Protein AF-A0A8C4R938-F1 (afdb_monomer_lite)

Sequence (163 aa):
MLEKFHHFQCQAELYYAFHFIQRFTDDPFTSLLPESIFNIARFLLHSTTKVVPPGISKVKILSVLAKQSRALGAYKLARFCYDQLLTLQIPPALQDSVELGSLTILSKPFKDNDDLIPMCYRCSSNNPLFNSQGHVCVNCHQPFVYSFSSFARRLGVPASDRG

InterPro domains:
  IPR039857 Intraflagellar transport protein 122/121 homolog [PTHR12764] (1-152)
  IPR056838 IFT122, zinc ribbon domain [PF25144] (113-151)

Secondary structure (DSSP, 8-state):
-HHHHHHHHHHHHHHHHHHHHHHHHH-S--SS-HHHHHHHHHHHHHHTTT-PPTT--HHHHHHHHHHHHHHTT-HHHHHHHHHHHHTS---HHHHHHHHHHHHHGGGS-S---GGG--B-TTT--B--S--TT-SB-TTT-PBEEE-TTT--EEEPPPGGG--

pLDDT: mean 88.81, std 12.52, range [36.22, 97.5]

Structure (mmCIF, N/CA/C/O backbone):
data_AF-A0A8C4R938-F1
#
_entry.id   AF-A0A8C4R938-F1
#
loop_
_atom_site.group_PDB
_atom_site.id
_atom_site.type_symbol
_atom_site.label_atom_id
_atom_site.label_alt_id
_atom_site.label_comp_id
_atom_site.label_asym_id
_atom_site.label_entity_id
_atom_site.label_seq_id
_atom_site.pdbx_PDB_ins_code
_atom_site.Cartn_x
_atom_site.Cartn_y
_atom_site.Cartn_z
_atom_site.occupancy
_atom_site.B_iso_or_equiv
_atom_site.auth_seq_id
_atom_site.auth_comp_id
_atom_site.auth_asym_id
_atom_site.auth_atom_id
_atom_site.pdbx_PDB_model_num
ATOM 1 N N . MET A 1 1 ? -1.381 18.374 27.355 1.00 72.88 1 MET A N 1
ATOM 2 C CA . MET A 1 1 ? -2.22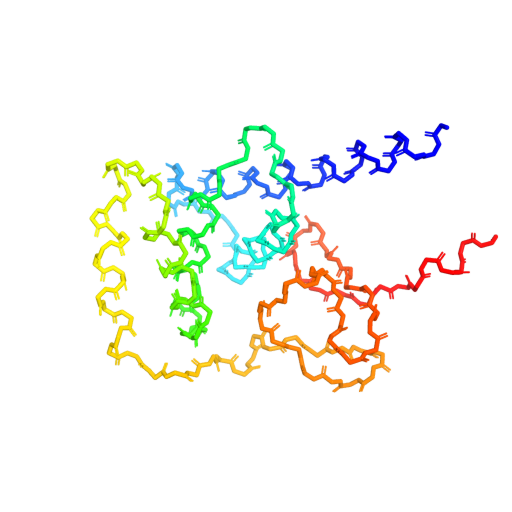5 18.986 26.296 1.00 72.88 1 MET A CA 1
ATOM 3 C C . MET A 1 1 ? -1.689 18.667 24.899 1.00 72.88 1 MET A C 1
ATOM 5 O O . MET A 1 1 ? -2.467 18.227 24.064 1.00 72.88 1 MET A O 1
ATOM 9 N N . LEU A 1 2 ? -0.373 18.784 24.678 1.00 88.94 2 LEU A N 1
ATOM 10 C CA . LEU A 1 2 ? 0.296 18.476 23.402 1.00 88.94 2 LEU A CA 1
ATOM 11 C C . LEU A 1 2 ? 0.124 17.021 22.923 1.00 88.94 2 LEU A C 1
ATOM 13 O O . LEU A 1 2 ? -0.138 16.791 21.751 1.00 88.94 2 LEU A O 1
ATOM 17 N N . GLU A 1 3 ? 0.180 16.034 23.819 1.00 89.50 3 GLU A N 1
ATOM 18 C CA . GLU A 1 3 ? 0.010 14.620 23.436 1.00 89.50 3 GLU A CA 1
ATOM 19 C C . GLU A 1 3 ? -1.374 14.322 22.848 1.00 89.50 3 GLU A C 1
ATOM 21 O O . GLU A 1 3 ? -1.491 13.649 21.827 1.00 89.50 3 GLU A O 1
ATOM 26 N N . LYS A 1 4 ? -2.431 14.881 23.456 1.00 91.62 4 LYS A N 1
ATOM 27 C CA . LYS A 1 4 ? -3.804 14.756 22.946 1.00 91.62 4 LYS A CA 1
ATOM 28 C C . LYS A 1 4 ? -3.937 15.408 21.572 1.00 91.62 4 LYS A C 1
ATOM 30 O O . LYS A 1 4 ? -4.577 14.842 20.694 1.00 91.62 4 LYS A O 1
ATOM 35 N N . PHE A 1 5 ? -3.305 16.565 21.382 1.00 93.44 5 PHE A N 1
ATOM 36 C CA . PHE A 1 5 ? -3.270 17.236 20.087 1.00 93.44 5 PHE A CA 1
ATOM 37 C C . PHE A 1 5 ? -2.611 16.354 19.018 1.00 93.44 5 PHE A C 1
ATOM 39 O O . PHE A 1 5 ? -3.232 16.094 17.992 1.00 93.44 5 PHE A O 1
ATOM 46 N N . HIS A 1 6 ? -1.415 15.814 19.276 1.00 89.56 6 HIS A N 1
ATOM 47 C CA . HIS A 1 6 ? -0.730 14.931 18.324 1.00 89.56 6 HIS A CA 1
ATOM 48 C C . HIS A 1 6 ? -1.513 13.650 18.029 1.00 89.56 6 HIS A C 1
ATOM 50 O O . HIS A 1 6 ? -1.536 13.194 16.886 1.00 89.56 6 HIS A O 1
ATOM 56 N N . HIS A 1 7 ? -2.184 13.089 19.036 1.00 90.12 7 HIS A N 1
ATOM 57 C CA . HIS A 1 7 ? -3.050 11.930 18.854 1.00 90.12 7 HIS A CA 1
ATOM 58 C C . HIS A 1 7 ? -4.195 12.226 17.876 1.00 90.12 7 HIS A C 1
ATOM 60 O O . HIS A 1 7 ? -4.355 11.511 16.886 1.00 90.12 7 HIS A O 1
ATOM 66 N N . PHE A 1 8 ? -4.955 13.300 18.113 1.00 92.69 8 PHE A N 1
ATOM 67 C CA . PHE A 1 8 ? -6.071 13.674 17.242 1.00 92.69 8 PHE A CA 1
ATOM 68 C C . PHE A 1 8 ? -5.613 14.146 15.864 1.00 92.69 8 PHE A C 1
ATOM 70 O O . PHE A 1 8 ? -6.271 13.839 14.873 1.00 92.69 8 PHE A O 1
ATOM 77 N N . GLN A 1 9 ? -4.469 14.826 15.779 1.00 92.12 9 GLN A N 1
ATOM 78 C CA . GLN A 1 9 ? -3.871 15.204 14.503 1.00 92.12 9 GLN A CA 1
ATOM 79 C C . GLN A 1 9 ? -3.542 13.960 13.666 1.00 92.12 9 GLN A C 1
ATOM 81 O O . GLN A 1 9 ? -3.963 13.871 12.517 1.00 92.12 9 GLN A O 1
ATOM 86 N N . CYS A 1 10 ? -2.862 12.970 14.252 1.00 89.62 10 CYS A N 1
ATOM 87 C CA . CYS A 1 10 ? -2.540 11.717 13.568 1.00 89.62 10 CYS A CA 1
ATOM 88 C C . CYS A 1 10 ? -3.814 10.994 13.100 1.00 89.62 10 CYS A C 1
ATOM 90 O O . CYS A 1 10 ? -3.901 10.559 11.955 1.00 89.62 10 CYS A O 1
ATOM 92 N N . GLN A 1 11 ? -4.848 10.925 13.944 1.00 92.19 11 GLN A N 1
ATOM 93 C CA . GLN A 1 11 ? -6.132 10.344 13.544 1.00 92.19 11 GLN A CA 1
ATOM 94 C C . GLN A 1 11 ? -6.778 11.100 12.375 1.00 92.19 11 GLN A C 1
ATOM 96 O O . GLN A 1 11 ? -7.233 10.465 11.425 1.00 92.19 11 GLN A O 1
ATOM 101 N N . ALA A 1 12 ? -6.790 12.434 12.411 1.00 93.75 12 ALA A N 1
ATOM 102 C CA . ALA A 1 12 ? -7.339 13.256 11.336 1.00 93.75 12 ALA A CA 1
ATOM 103 C C . ALA A 1 12 ? -6.605 13.019 10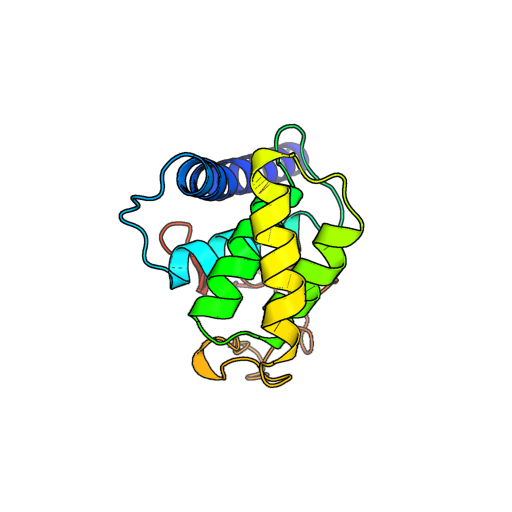.005 1.00 93.75 12 ALA A C 1
ATOM 105 O O . ALA A 1 12 ? -7.252 12.855 8.971 1.00 93.75 12 ALA A O 1
ATOM 106 N N . GLU A 1 13 ? -5.274 12.920 10.037 1.00 93.12 13 GLU A N 1
ATOM 107 C CA . GLU A 1 13 ? -4.448 12.610 8.864 1.00 93.12 13 GLU A CA 1
ATOM 108 C C . GLU A 1 13 ? -4.793 11.233 8.267 1.00 93.12 13 GLU A C 1
ATOM 110 O O . GLU A 1 13 ? -4.898 11.095 7.044 1.00 93.12 13 GLU A O 1
ATOM 115 N N . LEU A 1 14 ? -5.038 10.224 9.113 1.00 94.25 14 LEU A N 1
ATOM 116 C CA . LEU A 1 14 ? -5.441 8.885 8.671 1.00 94.25 14 LEU A CA 1
ATOM 117 C C . LEU A 1 14 ? -6.834 8.864 8.048 1.00 94.25 14 LEU A C 1
ATOM 119 O O . LEU A 1 14 ? -7.007 8.269 6.985 1.00 94.25 14 LEU A O 1
ATOM 123 N N . TYR A 1 15 ? -7.819 9.518 8.666 1.00 95.75 15 TYR A N 1
ATOM 124 C CA . TYR A 1 15 ? -9.170 9.586 8.102 1.00 95.75 15 TYR A CA 1
ATOM 125 C C . TYR A 1 15 ? -9.205 10.373 6.794 1.00 95.75 15 TYR A C 1
AT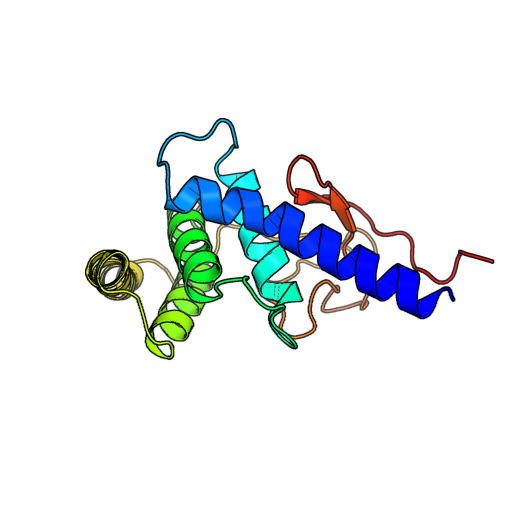OM 127 O O . TYR A 1 15 ? -9.868 9.953 5.846 1.00 95.75 15 TYR A O 1
ATOM 135 N N . TYR A 1 16 ? -8.444 11.464 6.710 1.00 95.19 16 TYR A N 1
ATOM 136 C CA . TYR A 1 16 ? -8.303 12.238 5.482 1.00 95.19 16 TYR A CA 1
ATOM 137 C C . TYR A 1 16 ? -7.695 11.399 4.349 1.00 95.19 16 TYR A C 1
ATOM 139 O O . TYR A 1 16 ? -8.239 11.355 3.248 1.00 95.19 16 TYR A O 1
ATOM 147 N N . ALA A 1 17 ? -6.609 10.669 4.618 1.00 94.88 17 ALA A N 1
ATOM 148 C CA . ALA A 1 17 ? -6.019 9.768 3.631 1.00 94.88 17 ALA A CA 1
ATOM 149 C C . ALA A 1 17 ? -6.989 8.633 3.243 1.00 94.88 17 ALA A C 1
ATOM 151 O O . ALA A 1 17 ? -7.140 8.308 2.063 1.00 94.88 17 ALA A O 1
ATOM 152 N N . PHE A 1 18 ? -7.685 8.045 4.221 1.00 95.75 18 PHE A N 1
ATOM 153 C CA . PHE A 1 18 ? -8.620 6.945 3.986 1.00 95.75 18 PHE A CA 1
ATOM 154 C C . PHE A 1 18 ? -9.849 7.369 3.175 1.00 95.75 18 PHE A C 1
ATOM 156 O O . PHE A 1 18 ? -10.331 6.573 2.372 1.00 95.75 18 PHE A O 1
ATOM 163 N N . HIS A 1 19 ? -10.311 8.616 3.299 1.00 94.69 19 HIS A N 1
ATOM 164 C CA . HIS A 1 19 ? -11.411 9.151 2.493 1.00 94.69 19 HIS A CA 1
ATOM 165 C C . HIS A 1 19 ? -11.178 8.960 0.983 1.00 94.69 19 HIS A C 1
ATOM 167 O O . HIS A 1 19 ? -12.091 8.554 0.264 1.00 94.69 19 HIS A O 1
ATOM 173 N N . PHE A 1 20 ? -9.947 9.154 0.496 1.00 93.75 20 PHE A N 1
ATOM 174 C CA . PHE A 1 20 ? -9.625 8.926 -0.917 1.00 93.75 20 PHE A CA 1
ATOM 175 C C . PHE A 1 20 ? -9.670 7.446 -1.314 1.00 93.75 20 PHE A C 1
ATOM 177 O O . PHE A 1 20 ? -10.138 7.123 -2.403 1.00 93.75 20 PHE A O 1
ATOM 184 N N . ILE A 1 21 ? -9.225 6.541 -0.436 1.00 94.50 21 ILE A N 1
ATOM 185 C CA . ILE A 1 21 ? -9.289 5.088 -0.670 1.00 94.50 21 ILE A CA 1
ATOM 186 C C . ILE A 1 21 ? -10.733 4.600 -0.683 1.00 94.50 21 ILE A C 1
ATOM 188 O O . ILE A 1 21 ? -11.108 3.801 -1.542 1.00 94.50 21 ILE A O 1
ATOM 192 N N . GLN A 1 22 ? -11.539 5.091 0.257 1.00 93.94 22 GLN A N 1
ATOM 193 C CA . GLN A 1 22 ? -12.958 4.784 0.332 1.00 93.94 22 GLN A CA 1
ATOM 194 C C . GLN A 1 22 ? -13.655 5.211 -0.960 1.00 93.94 22 GLN A C 1
ATOM 196 O O . GLN A 1 22 ? -14.269 4.377 -1.619 1.00 93.94 22 GLN A O 1
ATOM 201 N N . ARG A 1 23 ? -13.459 6.466 -1.378 1.00 92.62 23 ARG A N 1
ATOM 202 C CA . ARG A 1 23 ? -14.044 6.997 -2.611 1.00 92.62 23 ARG A CA 1
ATOM 203 C C . ARG A 1 23 ? -13.587 6.238 -3.857 1.00 92.62 23 ARG A C 1
ATOM 205 O O . ARG A 1 23 ? -14.422 5.931 -4.687 1.00 92.62 23 ARG A O 1
ATOM 212 N N . PHE A 1 24 ? -12.306 5.878 -3.957 1.00 91.56 24 PHE A N 1
ATOM 213 C CA . PHE A 1 24 ? -11.790 5.070 -5.072 1.00 91.56 24 PHE A CA 1
ATOM 214 C C . PHE A 1 24 ? -12.353 3.639 -5.104 1.00 91.56 24 PHE A C 1
ATOM 216 O O . PHE A 1 24 ? -12.398 3.005 -6.154 1.00 91.56 24 PHE A O 1
ATOM 223 N N . THR A 1 25 ? -12.743 3.095 -3.949 1.00 90.50 25 THR A N 1
ATOM 224 C CA . THR A 1 25 ? -13.372 1.767 -3.880 1.00 90.50 25 THR A CA 1
ATOM 225 C C . THR A 1 25 ? -14.839 1.827 -4.299 1.00 90.50 25 THR A C 1
ATOM 227 O O . THR A 1 25 ? -15.332 0.874 -4.896 1.00 90.50 25 THR A O 1
ATOM 230 N N . ASP A 1 26 ? -15.523 2.923 -3.970 1.00 88.31 26 ASP A N 1
ATOM 231 C CA . ASP A 1 26 ? -16.951 3.096 -4.232 1.00 88.31 26 ASP A CA 1
ATOM 232 C C . ASP A 1 26 ? -17.220 3.638 -5.657 1.00 88.31 26 ASP A C 1
ATOM 234 O O . ASP A 1 26 ? -18.227 3.278 -6.263 1.00 88.31 26 ASP A O 1
ATOM 238 N N . ASP A 1 27 ? -16.317 4.460 -6.208 1.00 83.56 27 ASP A N 1
ATOM 239 C CA . ASP A 1 27 ? -16.409 5.071 -7.541 1.00 83.56 27 ASP A CA 1
ATOM 240 C C . ASP A 1 27 ? -15.104 4.843 -8.340 1.00 83.56 27 ASP A C 1
ATOM 242 O O . ASP A 1 27 ? -14.027 5.261 -7.895 1.00 83.56 27 ASP A O 1
ATOM 246 N N . PRO A 1 28 ? -15.158 4.195 -9.524 1.00 69.38 28 PRO A N 1
ATOM 247 C CA . PRO A 1 28 ? -13.980 3.971 -10.360 1.00 69.38 28 PRO A CA 1
ATOM 248 C C . PRO A 1 28 ? -13.415 5.258 -10.985 1.00 69.38 28 PRO A C 1
ATOM 250 O O . PRO A 1 28 ? -12.288 5.237 -11.489 1.00 69.38 28 PRO A O 1
ATOM 253 N N . PHE A 1 29 ? -14.155 6.370 -10.969 1.00 76.50 29 PHE A N 1
ATOM 254 C CA . PHE A 1 29 ? -13.708 7.645 -11.514 1.00 76.50 29 PHE A CA 1
ATOM 255 C C . PHE A 1 29 ? -13.065 8.510 -10.431 1.00 76.50 29 PHE A C 1
ATOM 257 O O . PHE A 1 29 ? -13.654 8.875 -9.414 1.00 76.50 29 PHE A O 1
ATOM 264 N N . THR A 1 30 ? -11.816 8.888 -10.674 1.00 79.25 30 THR A N 1
ATOM 265 C CA . THR A 1 30 ? -11.050 9.745 -9.775 1.00 79.25 30 THR A CA 1
ATOM 266 C C . THR A 1 30 ? -10.209 10.717 -10.580 1.00 79.25 30 THR A C 1
ATOM 268 O O . THR A 1 30 ? -9.650 10.369 -11.617 1.00 79.25 30 THR A O 1
ATOM 271 N N . SER A 1 31 ? -10.113 11.950 -10.091 1.00 80.88 31 SER A N 1
ATOM 272 C CA . SER A 1 31 ? -9.194 12.954 -10.628 1.00 80.88 31 SER A CA 1
ATOM 273 C C . SER A 1 31 ? -7.756 12.749 -10.140 1.00 80.88 31 SER A C 1
ATOM 275 O O . SER A 1 31 ? -6.862 13.489 -10.543 1.00 80.88 31 SER A O 1
ATOM 277 N N . LEU A 1 32 ? -7.527 11.799 -9.225 1.00 85.44 32 LEU A N 1
ATOM 278 C CA . LEU A 1 32 ? -6.202 11.505 -8.693 1.00 85.44 32 LEU A CA 1
ATOM 279 C C . LEU A 1 32 ? -5.392 10.664 -9.677 1.00 85.44 32 LEU A C 1
ATOM 281 O O . LEU A 1 32 ? -5.886 9.689 -10.241 1.00 85.44 32 LEU A O 1
ATOM 285 N N . LEU A 1 33 ? -4.110 10.999 -9.796 1.00 89.19 33 LEU A N 1
ATOM 286 C CA . LEU A 1 33 ? -3.153 10.179 -10.525 1.00 89.19 33 LEU A CA 1
ATOM 287 C C . LEU A 1 33 ? -2.982 8.807 -9.837 1.00 89.19 33 LEU A C 1
ATOM 289 O O . LEU A 1 33 ? -3.032 8.737 -8.599 1.00 89.19 33 LEU A O 1
ATOM 293 N N . PRO A 1 34 ? -2.738 7.722 -10.596 1.00 90.00 34 PRO A N 1
ATOM 294 C CA . PRO A 1 34 ? -2.498 6.388 -10.036 1.00 90.00 34 PRO A CA 1
ATOM 295 C C . PRO A 1 34 ? -1.406 6.368 -8.956 1.00 90.00 34 PRO A C 1
ATOM 297 O O . PRO A 1 34 ? -1.553 5.711 -7.921 1.00 90.00 34 PRO A O 1
ATOM 300 N N . GLU A 1 35 ? -0.345 7.154 -9.138 1.00 91.44 35 GLU A N 1
ATOM 301 C CA . GLU A 1 35 ? 0.768 7.305 -8.198 1.00 91.44 35 GLU A CA 1
ATOM 302 C C . GLU A 1 35 ? 0.324 7.953 -6.884 1.00 91.44 35 GLU A C 1
ATOM 304 O O . GLU A 1 35 ? 0.821 7.595 -5.814 1.00 91.44 35 GLU A O 1
ATOM 309 N N . SER A 1 36 ? -0.621 8.894 -6.931 1.00 92.50 36 SER A N 1
ATOM 310 C CA . SER A 1 36 ? -1.169 9.512 -5.722 1.00 92.50 36 SER A CA 1
ATOM 311 C C . SER A 1 36 ? -1.966 8.497 -4.912 1.00 92.50 36 SER A C 1
ATOM 313 O O . SER A 1 36 ? -1.750 8.377 -3.709 1.00 92.50 36 SER A O 1
ATOM 315 N N . ILE A 1 37 ? -2.815 7.698 -5.562 1.00 93.75 37 ILE A N 1
ATOM 316 C CA . ILE A 1 37 ? -3.599 6.649 -4.888 1.00 93.75 37 ILE A CA 1
ATOM 317 C C . ILE A 1 37 ? -2.672 5.578 -4.310 1.00 93.75 37 ILE A C 1
ATOM 319 O O . ILE A 1 37 ? -2.840 5.167 -3.160 1.00 93.75 37 ILE A O 1
ATOM 323 N N . PHE A 1 38 ? -1.655 5.173 -5.072 1.00 94.81 38 PHE A N 1
ATOM 324 C CA . PHE A 1 38 ? -0.604 4.277 -4.600 1.00 94.81 38 PHE A CA 1
ATOM 325 C C . PHE A 1 38 ? 0.084 4.823 -3.343 1.00 94.81 38 PHE A C 1
ATOM 327 O O . PHE A 1 38 ? 0.209 4.115 -2.340 1.00 94.81 38 PHE A O 1
ATOM 334 N N . ASN A 1 39 ? 0.493 6.092 -3.359 1.00 94.19 39 ASN A N 1
ATOM 335 C CA . ASN A 1 39 ? 1.172 6.716 -2.229 1.00 94.19 39 ASN A CA 1
ATOM 336 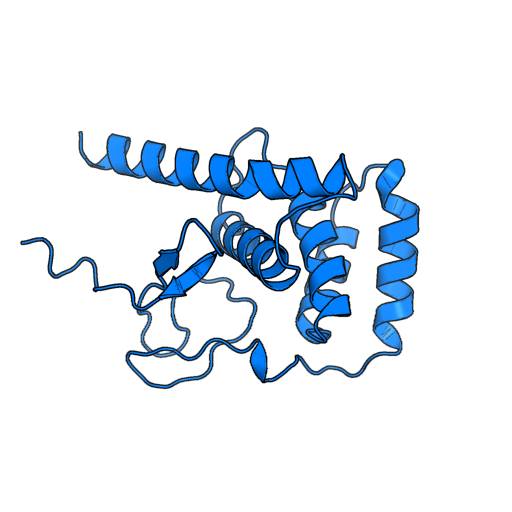C C . ASN A 1 39 ? 0.262 6.882 -1.004 1.00 94.19 39 ASN A C 1
ATOM 338 O O . ASN A 1 39 ? 0.724 6.624 0.109 1.00 94.19 39 ASN A O 1
ATOM 342 N N . ILE A 1 40 ? -1.014 7.233 -1.195 1.00 94.88 40 ILE A N 1
ATOM 343 C CA . ILE A 1 40 ? -2.027 7.293 -0.128 1.00 94.88 40 ILE A CA 1
ATOM 344 C C . ILE A 1 40 ? -2.199 5.915 0.514 1.00 94.88 40 ILE A C 1
ATOM 346 O O . ILE A 1 40 ? -2.083 5.773 1.733 1.00 94.88 40 ILE A O 1
ATOM 350 N N . ALA A 1 41 ? -2.437 4.881 -0.296 1.00 95.75 41 ALA A N 1
ATOM 351 C CA . ALA A 1 41 ? -2.662 3.528 0.204 1.00 95.75 41 ALA A CA 1
ATOM 352 C C . ALA A 1 41 ? -1.425 2.995 0.945 1.00 95.75 41 ALA A C 1
ATOM 354 O O . ALA A 1 41 ? -1.534 2.374 2.003 1.00 95.75 41 ALA A O 1
ATOM 355 N N . ARG A 1 42 ? -0.228 3.306 0.438 1.00 94.62 42 ARG A N 1
ATOM 356 C CA . ARG A 1 42 ? 1.043 2.941 1.068 1.00 94.62 42 ARG A CA 1
ATOM 357 C C . ARG A 1 42 ? 1.321 3.719 2.352 1.00 94.62 42 ARG A C 1
ATOM 359 O O . ARG A 1 42 ? 1.915 3.166 3.277 1.00 94.62 42 ARG A O 1
ATOM 366 N N . PHE A 1 43 ? 0.924 4.989 2.418 1.00 94.44 43 PHE A N 1
ATOM 367 C CA . PHE A 1 43 ? 0.966 5.763 3.653 1.00 94.44 43 PHE A CA 1
ATOM 368 C C . PHE A 1 43 ? 0.100 5.072 4.714 1.00 94.44 43 PHE A C 1
ATOM 370 O O . PHE A 1 43 ? 0.618 4.650 5.746 1.00 94.44 43 PHE A O 1
ATOM 377 N N . LEU A 1 44 ? -1.168 4.812 4.395 1.00 95.31 44 LEU A N 1
ATOM 378 C CA . LEU A 1 44 ? -2.095 4.140 5.303 1.00 95.31 44 LEU A CA 1
ATOM 379 C C . LEU A 1 44 ? -1.605 2.757 5.741 1.00 95.31 44 LEU A C 1
ATOM 381 O O . LEU A 1 44 ? -1.720 2.427 6.919 1.00 95.31 44 LEU A O 1
ATOM 385 N N . LEU A 1 45 ? -1.025 1.956 4.842 1.00 94.88 45 LEU A N 1
ATOM 386 C CA . LEU A 1 45 ? -0.472 0.643 5.191 1.00 94.88 45 LEU A CA 1
ATOM 387 C C . LEU A 1 45 ? 0.593 0.746 6.297 1.00 94.88 45 LEU A C 1
ATOM 389 O O . LEU A 1 45 ? 0.546 0.003 7.279 1.00 94.88 45 LEU A O 1
ATOM 393 N N . HIS A 1 46 ? 1.533 1.684 6.169 1.00 92.81 46 HIS A N 1
ATOM 394 C CA . HIS A 1 46 ? 2.570 1.895 7.181 1.00 92.81 46 HIS A CA 1
ATOM 395 C C . HIS A 1 46 ? 1.995 2.410 8.502 1.00 92.81 46 HIS A C 1
ATOM 397 O O . HIS A 1 46 ? 2.417 1.956 9.566 1.00 92.81 46 HIS A O 1
ATOM 403 N N . SER A 1 47 ? 1.016 3.315 8.456 1.00 90.88 47 SER A N 1
ATOM 404 C CA . SER A 1 47 ? 0.424 3.868 9.677 1.00 90.88 47 SER A CA 1
ATOM 405 C C . SER A 1 47 ? -0.458 2.858 10.419 1.00 90.88 47 SER A C 1
ATOM 407 O O . SER A 1 47 ? -0.487 2.839 11.646 1.00 90.88 47 SER A O 1
ATOM 409 N N . THR A 1 48 ? -1.144 1.980 9.684 1.00 91.38 48 THR A N 1
ATOM 410 C CA . THR A 1 48 ? -2.102 0.995 10.225 1.00 91.38 48 THR A CA 1
ATOM 411 C C . THR A 1 48 ? -1.465 -0.356 10.567 1.00 91.38 48 THR A C 1
ATOM 413 O O . THR A 1 48 ? -2.164 -1.319 10.879 1.00 91.38 48 THR A O 1
ATOM 416 N N . THR A 1 49 ? -0.130 -0.451 10.533 1.00 86.00 49 THR A N 1
ATOM 417 C CA . THR A 1 49 ? 0.586 -1.687 10.892 1.00 86.00 49 THR A CA 1
ATOM 418 C C . THR A 1 49 ? 0.453 -2.010 12.386 1.00 86.00 49 THR A C 1
ATOM 420 O O . THR A 1 49 ? 0.312 -3.178 12.735 1.00 86.00 49 THR A O 1
ATOM 423 N N . LYS A 1 50 ? 0.469 -0.994 13.266 1.00 82.56 50 LYS A N 1
ATOM 424 C CA . LYS A 1 50 ? 0.405 -1.175 14.731 1.00 82.56 50 LYS A CA 1
ATOM 425 C C . LYS A 1 50 ? -1.019 -1.110 15.278 1.00 82.56 50 LYS A C 1
ATOM 427 O O . LYS A 1 50 ? -1.440 -2.001 16.003 1.00 82.56 50 LYS A O 1
ATOM 432 N N . VAL A 1 51 ? -1.744 -0.042 14.949 1.00 84.44 51 VAL A N 1
ATOM 433 C CA . VAL A 1 51 ? -3.106 0.204 15.434 1.00 84.44 51 VAL A CA 1
ATOM 434 C C . VAL A 1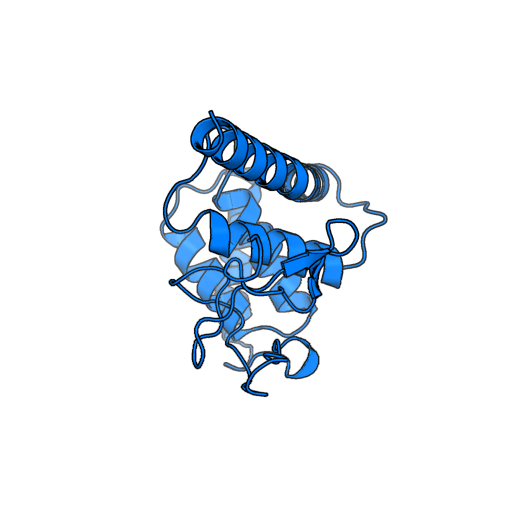 51 ? -3.947 0.684 14.265 1.00 84.44 51 VAL A C 1
ATOM 436 O O . VAL A 1 51 ? -3.530 1.569 13.520 1.00 84.44 51 VAL A O 1
ATOM 439 N N . VAL A 1 52 ? -5.131 0.097 14.108 1.00 88.12 52 VAL A N 1
ATOM 440 C CA . VAL A 1 52 ? -6.112 0.520 13.108 1.00 88.12 52 VAL A CA 1
ATOM 441 C C . VAL A 1 52 ? -7.192 1.334 13.825 1.00 88.12 52 VAL A C 1
ATOM 443 O O . VAL A 1 52 ? -7.872 0.780 14.691 1.00 88.12 52 VAL A O 1
ATOM 446 N N . PRO A 1 53 ? -7.350 2.634 13.515 1.00 90.81 53 PRO A N 1
ATOM 447 C CA . PRO A 1 53 ? -8.466 3.426 14.021 1.00 90.81 53 PRO A CA 1
ATOM 448 C C . PRO A 1 53 ? -9.825 2.847 13.590 1.00 90.81 53 PRO A C 1
ATOM 450 O O . PRO A 1 53 ? -9.919 2.234 12.521 1.00 90.81 53 PRO A O 1
ATOM 453 N N . PRO A 1 54 ? -10.892 3.049 14.382 1.00 91.19 54 PRO A N 1
ATOM 454 C CA . PRO A 1 54 ? -12.228 2.582 14.020 1.00 91.19 54 PRO A CA 1
ATOM 455 C C . PRO A 1 54 ? -12.688 3.197 12.690 1.00 91.19 54 PRO A C 1
ATOM 457 O O . PRO A 1 54 ? -12.380 4.339 12.382 1.00 91.19 54 PRO A O 1
ATOM 460 N N . GLY A 1 55 ? -13.421 2.440 11.873 1.00 92.38 55 GLY A N 1
ATOM 461 C CA . GLY A 1 55 ? -13.919 2.914 10.573 1.00 92.38 55 GLY A CA 1
ATOM 462 C C . GLY A 1 55 ? -12.911 2.854 9.417 1.00 92.38 55 GLY A C 1
ATOM 463 O O . GLY A 1 55 ? -13.312 3.011 8.265 1.00 92.38 55 GLY A O 1
ATOM 464 N N . ILE A 1 56 ? -11.633 2.557 9.676 1.00 94.94 56 ILE A N 1
ATOM 465 C CA . ILE A 1 56 ? -10.636 2.330 8.621 1.00 94.94 56 ILE A CA 1
ATOM 466 C C . ILE A 1 56 ? -10.598 0.843 8.253 1.00 94.94 56 ILE A C 1
ATOM 468 O O . ILE A 1 56 ? -10.227 -0.014 9.055 1.00 94.94 56 ILE A O 1
ATOM 472 N N . SER A 1 57 ? -10.948 0.522 7.005 1.00 94.88 57 SER A N 1
ATOM 473 C CA . SER A 1 57 ? -10.909 -0.857 6.504 1.00 94.88 57 SER A CA 1
ATOM 474 C C . SER A 1 57 ? -9.533 -1.213 5.940 1.00 94.88 57 SER A C 1
ATOM 476 O O . SER A 1 57 ? -9.139 -0.747 4.867 1.00 94.88 57 SER A O 1
ATOM 478 N N . LYS A 1 58 ? -8.824 -2.115 6.630 1.00 94.31 58 LYS A N 1
ATOM 479 C CA . LYS A 1 58 ? -7.532 -2.653 6.172 1.00 94.31 58 LYS A CA 1
ATOM 480 C C . LYS A 1 58 ? -7.651 -3.412 4.846 1.00 94.31 58 LYS A C 1
ATOM 482 O O . LYS A 1 58 ? -6.756 -3.314 4.012 1.00 94.31 58 LYS A O 1
ATOM 487 N N . VAL A 1 59 ? -8.771 -4.105 4.624 1.00 95.56 59 VAL A N 1
ATOM 488 C CA . VAL A 1 59 ? -9.051 -4.820 3.367 1.00 95.56 59 VAL A CA 1
ATOM 489 C C . VAL A 1 59 ? -9.127 -3.841 2.196 1.00 95.56 59 VAL A C 1
ATOM 491 O O . VAL A 1 59 ? -8.478 -4.066 1.176 1.00 95.56 59 VAL A O 1
ATOM 494 N N . LYS A 1 60 ? -9.836 -2.711 2.348 1.00 95.50 60 LYS A N 1
ATOM 495 C CA . LYS A 1 60 ? -9.898 -1.683 1.295 1.00 95.50 60 LYS A CA 1
ATOM 496 C C . LYS A 1 60 ? -8.511 -1.117 0.989 1.00 95.50 60 LYS A C 1
ATOM 498 O O . LYS A 1 60 ? -8.112 -1.123 -0.172 1.00 95.50 60 LYS A O 1
ATOM 503 N N . ILE A 1 61 ? -7.738 -0.747 2.017 1.00 96.56 61 ILE A N 1
ATOM 504 C CA . ILE A 1 61 ? -6.363 -0.237 1.852 1.00 96.56 61 ILE A CA 1
ATOM 505 C C . ILE A 1 61 ? -5.494 -1.225 1.067 1.00 96.56 61 ILE A C 1
ATOM 507 O O . ILE A 1 61 ? -4.889 -0.848 0.064 1.00 96.56 61 ILE A O 1
ATOM 511 N N . LEU A 1 62 ? -5.450 -2.489 1.497 1.00 96.75 62 LEU A N 1
ATOM 512 C CA . LEU A 1 62 ? -4.628 -3.516 0.858 1.00 96.75 62 LEU A CA 1
ATOM 513 C C . LEU A 1 62 ? -5.101 -3.835 -0.563 1.00 96.75 62 LEU A C 1
ATOM 515 O O . LEU A 1 62 ? -4.268 -3.993 -1.450 1.00 96.75 62 LEU A O 1
ATOM 519 N N . SER A 1 63 ? -6.413 -3.896 -0.805 1.00 96.00 63 SER A N 1
ATOM 520 C CA . SER A 1 63 ? -6.963 -4.190 -2.135 1.00 96.00 63 SER A CA 1
ATOM 521 C C . SER A 1 63 ? -6.636 -3.093 -3.150 1.00 96.00 63 SER A C 1
ATOM 523 O O . SER A 1 63 ? -6.214 -3.391 -4.270 1.00 96.00 63 SER A O 1
ATOM 525 N N . VAL A 1 64 ? -6.752 -1.822 -2.750 1.00 95.88 64 VAL A N 1
ATOM 526 C CA . VAL A 1 64 ? -6.387 -0.678 -3.589 1.00 95.88 64 VAL A CA 1
ATOM 527 C C . VAL A 1 64 ? -4.881 -0.650 -3.809 1.00 95.88 64 VAL A C 1
ATOM 529 O O . VAL A 1 64 ? -4.438 -0.523 -4.951 1.00 95.88 64 VAL A O 1
ATOM 532 N N . LEU A 1 65 ? -4.084 -0.848 -2.754 1.00 97.06 65 LEU A N 1
ATOM 533 C CA . LEU A 1 65 ? -2.632 -0.893 -2.884 1.00 97.06 65 LEU A CA 1
ATOM 534 C C . LEU A 1 65 ? -2.181 -2.032 -3.802 1.00 97.06 65 LEU A C 1
ATOM 536 O O . LEU A 1 65 ? -1.325 -1.797 -4.647 1.00 97.06 65 LEU A O 1
ATOM 540 N N . ALA A 1 66 ? -2.761 -3.229 -3.701 1.00 97.06 66 ALA A N 1
ATOM 541 C CA . ALA A 1 66 ? -2.430 -4.362 -4.564 1.00 97.06 66 ALA A CA 1
ATOM 542 C C . ALA A 1 66 ? -2.719 -4.055 -6.043 1.00 97.06 66 ALA A C 1
ATOM 544 O O . ALA A 1 66 ? -1.851 -4.256 -6.898 1.00 97.06 66 ALA A O 1
ATOM 545 N N . LYS A 1 67 ? -3.905 -3.497 -6.333 1.00 95.38 67 LYS A N 1
ATOM 546 C CA . LYS A 1 67 ? -4.311 -3.086 -7.688 1.00 95.38 67 LYS A CA 1
ATOM 547 C C . LYS A 1 67 ? -3.356 -2.039 -8.268 1.00 95.38 67 LYS A C 1
ATOM 549 O O . LYS A 1 67 ? -2.838 -2.237 -9.367 1.00 95.38 67 LYS A O 1
ATOM 554 N N . GLN A 1 68 ? -3.063 -0.976 -7.516 1.00 95.62 68 GLN A N 1
ATOM 555 C CA . GLN A 1 68 ? -2.176 0.095 -7.983 1.00 95.62 68 GLN A CA 1
ATOM 556 C C . GLN A 1 68 ? -0.713 -0.347 -8.082 1.00 95.62 68 GLN A C 1
ATOM 558 O O . GLN A 1 68 ? -0.029 -0.016 -9.045 1.00 95.62 68 GLN A O 1
ATOM 563 N N . SER A 1 69 ? -0.237 -1.162 -7.138 1.00 96.69 69 SER A N 1
ATOM 564 C CA . SER A 1 69 ? 1.125 -1.711 -7.174 1.00 96.69 69 SER A CA 1
ATOM 565 C C . SER A 1 69 ? 1.338 -2.556 -8.423 1.00 96.69 69 SER A C 1
ATOM 567 O O . SER A 1 69 ? 2.360 -2.436 -9.090 1.00 96.69 69 SER A O 1
ATOM 569 N N . ARG A 1 70 ? 0.348 -3.373 -8.793 1.00 96.00 70 ARG A N 1
ATOM 570 C CA . ARG A 1 70 ? 0.395 -4.150 -10.031 1.00 96.00 70 ARG A CA 1
ATOM 571 C C . ARG A 1 70 ? 0.398 -3.257 -11.273 1.00 96.00 70 ARG A C 1
ATOM 573 O O . ARG A 1 70 ? 1.161 -3.545 -12.191 1.00 96.00 70 ARG A O 1
ATOM 580 N N . ALA A 1 71 ? -0.434 -2.214 -11.306 1.00 94.88 71 ALA A N 1
ATOM 581 C CA . ALA A 1 71 ? -0.518 -1.288 -12.437 1.00 94.88 71 ALA A CA 1
ATOM 582 C C . ALA A 1 71 ? 0.797 -0.518 -12.660 1.00 94.88 71 ALA A C 1
ATOM 584 O O . ALA A 1 71 ? 1.232 -0.373 -13.797 1.00 94.88 71 ALA A O 1
ATOM 585 N N . LEU A 1 72 ? 1.462 -0.101 -11.578 1.00 95.62 72 LEU A N 1
ATOM 586 C CA . LEU A 1 72 ? 2.716 0.662 -11.620 1.00 95.62 72 LEU A CA 1
ATOM 587 C C . LEU A 1 72 ? 3.986 -0.216 -11.692 1.00 95.62 72 LEU A C 1
ATOM 589 O O . LEU A 1 72 ? 5.102 0.302 -11.723 1.00 95.62 72 LEU A O 1
ATOM 593 N N . GLY A 1 73 ? 3.845 -1.547 -11.694 1.00 95.88 73 GLY A N 1
ATOM 594 C CA . GLY A 1 73 ? 4.971 -2.487 -11.772 1.00 95.88 73 GLY A CA 1
ATOM 595 C C . GLY A 1 73 ? 5.684 -2.787 -10.443 1.00 95.88 73 GLY A C 1
ATOM 596 O O . GLY A 1 73 ? 6.742 -3.411 -10.446 1.00 95.88 73 GLY A O 1
ATOM 597 N N . ALA A 1 74 ? 5.119 -2.398 -9.297 1.00 96.81 74 ALA A N 1
ATOM 598 C CA . ALA A 1 74 ? 5.553 -2.815 -7.958 1.00 96.81 74 ALA A CA 1
ATOM 599 C C . ALA A 1 74 ? 5.046 -4.230 -7.606 1.00 96.81 74 ALA A C 1
ATOM 601 O O . ALA A 1 74 ? 4.187 -4.419 -6.738 1.00 96.81 74 ALA A O 1
ATOM 602 N N . TYR A 1 75 ? 5.531 -5.253 -8.313 1.00 97.31 75 TYR A N 1
ATOM 603 C CA . TYR A 1 75 ? 4.982 -6.605 -8.186 1.00 97.31 75 TYR A CA 1
ATOM 604 C C . TYR A 1 75 ? 5.335 -7.306 -6.869 1.00 97.31 75 TYR A C 1
ATOM 606 O O . TYR A 1 75 ? 4.573 -8.166 -6.420 1.00 97.31 75 TYR A O 1
ATOM 614 N N . LYS A 1 76 ? 6.469 -6.995 -6.235 1.00 96.56 76 LYS A N 1
ATOM 615 C CA . LYS A 1 76 ? 6.820 -7.574 -4.928 1.00 96.56 76 LYS A CA 1
ATOM 616 C C . LYS A 1 76 ? 5.919 -6.992 -3.838 1.00 96.56 76 LYS A C 1
ATOM 618 O O . LYS A 1 76 ? 5.404 -7.760 -3.025 1.00 96.56 76 LYS A O 1
ATOM 623 N N . LEU A 1 77 ? 5.640 -5.686 -3.874 1.00 96.75 77 LEU A N 1
ATOM 624 C CA . LEU A 1 77 ? 4.651 -5.085 -2.972 1.00 96.75 77 LEU A CA 1
ATOM 625 C C . LEU A 1 77 ? 3.238 -5.630 -3.221 1.00 96.75 77 LEU A C 1
ATOM 627 O O . LEU A 1 77 ? 2.515 -5.909 -2.265 1.00 96.75 77 LEU A O 1
ATOM 631 N N . ALA A 1 78 ? 2.849 -5.815 -4.486 1.00 97.50 78 ALA A N 1
ATOM 632 C CA . ALA A 1 78 ? 1.543 -6.376 -4.825 1.00 97.50 78 ALA A CA 1
ATOM 633 C C . ALA A 1 78 ? 1.349 -7.780 -4.225 1.00 97.50 78 ALA A C 1
ATOM 635 O O . ALA A 1 78 ? 0.312 -8.028 -3.617 1.00 97.50 78 ALA A O 1
ATOM 636 N N . ARG A 1 79 ? 2.354 -8.667 -4.327 1.00 97.38 79 ARG A N 1
ATOM 637 C CA . ARG A 1 79 ? 2.318 -10.004 -3.696 1.00 97.38 79 ARG A CA 1
ATOM 638 C C . ARG A 1 79 ? 2.132 -9.920 -2.195 1.00 97.38 79 ARG A C 1
ATOM 640 O O . ARG A 1 79 ? 1.190 -10.504 -1.683 1.00 97.38 79 ARG A O 1
ATOM 647 N N . PHE A 1 80 ? 2.951 -9.104 -1.532 1.00 96.44 80 PHE A N 1
ATOM 648 C CA . PHE A 1 80 ? 2.818 -8.874 -0.097 1.00 96.44 80 PHE A CA 1
ATOM 649 C C . PHE A 1 80 ? 1.390 -8.448 0.281 1.00 96.44 80 PHE A C 1
ATOM 651 O O . PHE A 1 80 ? 0.837 -8.929 1.264 1.00 96.44 80 PHE A O 1
ATOM 658 N N . CYS A 1 81 ? 0.762 -7.571 -0.509 1.00 97.25 81 CYS A N 1
ATOM 659 C CA . CYS A 1 81 ? -0.610 -7.147 -0.243 1.00 97.25 81 CYS A CA 1
ATOM 660 C C . CYS A 1 81 ? -1.625 -8.283 -0.430 1.00 97.25 81 CYS A C 1
ATOM 662 O O . CYS A 1 81 ? -2.532 -8.404 0.391 1.00 97.25 81 CYS A O 1
ATOM 664 N N . TYR A 1 82 ? -1.485 -9.107 -1.475 1.00 97.38 82 TYR A N 1
ATOM 665 C CA . TYR A 1 82 ? -2.357 -10.264 -1.698 1.00 97.38 82 TYR A CA 1
ATOM 666 C C . TYR A 1 82 ? -2.206 -11.319 -0.601 1.00 97.38 82 TYR A C 1
ATOM 668 O O . TYR A 1 82 ? -3.219 -11.766 -0.070 1.00 97.38 82 TYR A O 1
ATOM 676 N N . ASP A 1 83 ? -0.978 -11.637 -0.192 1.00 96.06 83 ASP A N 1
ATOM 677 C CA . ASP A 1 83 ? -0.715 -12.580 0.900 1.00 96.06 83 ASP A CA 1
ATOM 678 C C . ASP A 1 83 ? -1.398 -12.109 2.194 1.00 96.06 83 ASP A C 1
ATOM 680 O O . ASP A 1 83 ? -2.096 -12.873 2.856 1.00 96.06 83 ASP A O 1
ATOM 684 N N . GLN A 1 84 ? -1.293 -10.812 2.508 1.00 95.38 84 GLN A N 1
ATOM 685 C CA . GLN A 1 84 ? -1.962 -10.225 3.670 1.00 95.38 84 GLN A CA 1
ATOM 686 C C . GLN A 1 84 ? -3.491 -10.222 3.536 1.00 95.38 84 GLN A C 1
ATOM 688 O O . GLN A 1 84 ? -4.180 -10.439 4.531 1.00 95.38 84 GLN A O 1
ATOM 693 N N . LEU A 1 85 ? -4.040 -9.983 2.341 1.00 96.19 85 LEU A N 1
ATOM 694 C CA . LEU A 1 85 ? -5.488 -10.017 2.108 1.00 96.19 85 LEU A CA 1
ATOM 695 C C . LEU A 1 85 ? -6.081 -11.400 2.375 1.00 96.19 85 LEU A C 1
ATOM 697 O O . LEU A 1 85 ? -7.145 -11.476 2.979 1.00 96.19 85 LEU A O 1
ATOM 701 N N . LEU A 1 86 ? -5.384 -12.470 1.987 1.00 94.38 86 LEU A N 1
ATOM 702 C CA . LEU A 1 86 ? -5.841 -13.848 2.199 1.00 94.38 86 LEU A CA 1
ATOM 703 C C . LEU A 1 86 ? -5.897 -14.244 3.685 1.00 94.38 86 LEU A C 1
ATOM 705 O O . LEU A 1 86 ? -6.598 -15.185 4.042 1.00 94.38 86 LEU A O 1
ATOM 709 N N . THR A 1 87 ? -5.204 -13.514 4.567 1.00 95.38 87 THR A N 1
ATOM 710 C CA . THR A 1 87 ? -5.299 -13.706 6.028 1.00 95.38 87 THR A CA 1
ATOM 711 C C . THR A 1 87 ? -6.479 -12.971 6.674 1.00 95.38 87 THR A C 1
ATOM 713 O O . THR A 1 87 ? -6.711 -13.110 7.875 1.00 95.38 87 THR A O 1
ATOM 716 N N . LEU A 1 88 ? -7.216 -12.161 5.907 1.00 94.12 88 LEU A N 1
ATOM 717 C CA . LEU A 1 88 ? -8.309 -11.323 6.393 1.00 94.12 88 LEU A CA 1
ATOM 718 C C . LEU A 1 88 ? -9.659 -11.811 5.859 1.00 94.12 88 LEU A C 1
ATOM 720 O O . LEU A 1 88 ? -9.750 -12.473 4.833 1.00 94.12 88 LEU A O 1
ATOM 724 N N . GLN A 1 89 ? -10.734 -11.422 6.544 1.00 93.50 89 GLN A N 1
ATOM 725 C CA . GLN A 1 89 ? -12.099 -11.642 6.069 1.00 93.50 89 GLN A CA 1
ATOM 726 C C . GLN A 1 89 ? -12.426 -10.629 4.965 1.00 93.50 89 GLN A C 1
ATOM 728 O O . GLN A 1 89 ? -12.583 -9.433 5.232 1.00 93.50 89 GLN A O 1
ATOM 733 N N . ILE A 1 90 ? -12.486 -11.100 3.719 1.00 93.75 90 ILE A N 1
ATOM 734 C CA . ILE A 1 90 ? -12.728 -10.262 2.541 1.00 93.75 90 ILE A CA 1
ATOM 735 C C . ILE A 1 90 ? -14.243 -10.168 2.286 1.00 93.75 90 ILE A C 1
ATOM 737 O O . ILE A 1 90 ? -14.920 -11.193 2.270 1.00 93.75 90 ILE A O 1
ATOM 741 N N . PRO A 1 91 ? -14.805 -8.965 2.058 1.00 93.31 91 PRO A N 1
ATOM 742 C CA . PRO A 1 91 ? -16.199 -8.825 1.651 1.00 93.31 91 PRO A CA 1
ATOM 743 C C . PRO A 1 91 ? -16.472 -9.524 0.306 1.00 93.31 91 PRO A C 1
ATOM 745 O O . PRO A 1 91 ? -15.657 -9.366 -0.607 1.00 93.31 91 PRO A O 1
ATOM 748 N N . PRO A 1 92 ? -17.636 -10.178 0.118 1.00 92.44 92 PRO A N 1
ATOM 749 C CA . PRO A 1 92 ? -17.944 -10.933 -1.104 1.00 92.44 92 PRO A CA 1
ATOM 750 C C . PRO A 1 92 ? -17.765 -10.126 -2.397 1.00 92.44 92 PRO A C 1
ATOM 752 O O . PRO A 1 92 ? -17.226 -10.622 -3.375 1.00 92.44 92 PRO A O 1
ATOM 755 N N . ALA A 1 93 ? -18.114 -8.834 -2.379 1.00 91.38 93 ALA A N 1
ATOM 756 C CA . ALA A 1 93 ? -17.971 -7.944 -3.535 1.00 91.38 93 ALA A CA 1
ATOM 757 C C . ALA A 1 93 ? -16.518 -7.754 -4.024 1.00 91.38 93 ALA A C 1
ATOM 759 O O . ALA A 1 93 ? -16.300 -7.357 -5.166 1.00 91.38 93 ALA A O 1
ATOM 760 N N . LEU A 1 94 ? -15.518 -7.989 -3.166 1.00 91.50 94 LEU A N 1
ATOM 761 C CA . LEU A 1 94 ? -14.096 -7.864 -3.505 1.00 91.50 94 LEU A CA 1
ATOM 762 C C . LEU A 1 94 ? -13.403 -9.217 -3.684 1.00 91.50 94 LEU A C 1
ATOM 764 O O . LEU A 1 94 ? -12.279 -9.238 -4.187 1.00 91.50 94 LEU A O 1
ATOM 768 N N . GLN A 1 95 ? -14.042 -10.313 -3.277 1.00 94.38 95 GLN A N 1
ATOM 769 C CA . GLN A 1 95 ? -13.421 -11.628 -3.166 1.00 94.38 95 GLN A CA 1
ATOM 770 C C . GLN A 1 95 ? -12.865 -12.113 -4.510 1.00 94.38 95 GLN A C 1
ATOM 772 O O . GLN A 1 95 ? -11.652 -12.283 -4.628 1.00 94.38 95 GLN A O 1
ATOM 777 N N . ASP A 1 96 ? -13.701 -12.176 -5.548 1.00 94.69 96 ASP A N 1
ATOM 778 C CA . ASP A 1 96 ? -13.301 -12.630 -6.888 1.00 94.69 96 ASP A CA 1
ATOM 779 C C . ASP A 1 96 ? -12.127 -11.813 -7.454 1.00 94.69 96 ASP A C 1
ATOM 781 O O . ASP A 1 96 ? -11.182 -12.343 -8.041 1.00 94.69 96 ASP A O 1
ATOM 785 N N . SER A 1 97 ? -12.149 -10.491 -7.242 1.00 93.38 97 SER A N 1
ATOM 786 C CA . SER A 1 97 ? -11.088 -9.590 -7.707 1.00 93.38 97 SER A CA 1
ATOM 787 C C . SER A 1 97 ? -9.764 -9.835 -6.979 1.00 93.38 97 SER A C 1
ATOM 789 O O . SER A 1 97 ? -8.697 -9.713 -7.592 1.00 93.38 97 SER A O 1
ATOM 791 N N . VAL A 1 98 ? -9.816 -10.149 -5.683 1.00 95.62 98 VAL A N 1
ATOM 792 C CA . VAL A 1 98 ? -8.630 -10.442 -4.873 1.00 95.62 98 VAL A CA 1
ATOM 793 C C . VAL A 1 98 ? -8.068 -11.818 -5.214 1.00 95.62 98 VAL A C 1
ATOM 795 O O . VAL A 1 98 ? -6.859 -11.919 -5.416 1.00 95.62 98 VAL A O 1
ATOM 798 N N . GLU A 1 99 ? -8.914 -12.837 -5.350 1.00 94.94 99 GLU A N 1
ATOM 799 C CA . GLU A 1 99 ? -8.514 -14.205 -5.707 1.00 94.94 99 GLU A CA 1
ATOM 800 C C . GLU A 1 99 ? -7.913 -14.275 -7.117 1.00 94.94 99 GLU A C 1
ATOM 802 O O . GLU A 1 99 ? -6.823 -14.812 -7.321 1.00 94.94 99 GLU A O 1
ATOM 807 N N . LEU A 1 100 ? -8.546 -13.632 -8.102 1.00 96.25 100 LEU A N 1
ATOM 808 C CA . LEU A 1 100 ? -7.961 -13.522 -9.439 1.00 96.25 100 LEU A CA 1
ATOM 809 C C . LEU A 1 100 ? -6.620 -12.772 -9.396 1.00 96.25 100 LEU A C 1
ATOM 811 O O . LEU A 1 100 ? -5.666 -13.122 -10.097 1.00 96.25 100 LEU A O 1
ATOM 815 N N . GLY A 1 101 ? -6.533 -11.731 -8.567 1.00 95.50 101 GLY A N 1
ATOM 816 C CA . GLY A 1 101 ? -5.320 -10.948 -8.360 1.00 95.50 101 GLY A CA 1
ATOM 817 C C . GLY A 1 101 ? -4.167 -11.761 -7.767 1.00 95.50 101 GLY A C 1
ATOM 818 O O . GLY A 1 101 ? -3.050 -11.678 -8.290 1.00 95.50 101 GLY A O 1
ATOM 819 N N . SER A 1 102 ? -4.442 -12.566 -6.737 1.00 95.75 102 SER A N 1
ATOM 820 C CA . SER A 1 102 ? -3.456 -13.403 -6.044 1.00 95.75 102 SER A CA 1
ATOM 821 C C . SER A 1 102 ? -2.925 -14.534 -6.925 1.00 95.75 102 SER A C 1
ATOM 823 O O . SER A 1 102 ? -1.743 -14.857 -6.852 1.00 95.75 102 SER A O 1
ATOM 825 N N . LEU A 1 103 ? -3.743 -15.071 -7.834 1.00 96.31 103 LEU A N 1
ATOM 826 C CA . LEU A 1 103 ? -3.289 -16.051 -8.824 1.00 96.31 103 LEU A CA 1
ATOM 827 C C . LEU A 1 103 ? -2.451 -15.395 -9.923 1.00 96.31 103 LEU A C 1
ATOM 829 O O . LEU A 1 103 ? -1.353 -15.839 -10.259 1.00 96.31 103 LEU A O 1
ATOM 833 N N . THR A 1 104 ? -2.945 -14.299 -10.491 1.00 96.75 104 THR A N 1
ATOM 834 C CA . THR A 1 104 ? -2.313 -13.699 -11.674 1.00 96.75 104 THR A CA 1
ATOM 835 C C . THR A 1 104 ? -1.052 -12.889 -11.356 1.00 96.75 104 THR A C 1
ATOM 837 O O . THR A 1 104 ? -0.269 -12.612 -12.262 1.00 96.75 104 THR A O 1
ATOM 840 N N . ILE A 1 105 ? -0.800 -12.514 -10.095 1.00 96.75 105 ILE A N 1
ATOM 841 C CA . ILE A 1 105 ? 0.479 -11.899 -9.699 1.00 96.75 105 ILE A CA 1
ATOM 842 C C . ILE A 1 105 ? 1.644 -12.905 -9.725 1.00 96.75 105 ILE A C 1
ATOM 844 O O . ILE A 1 105 ? 2.802 -12.504 -9.866 1.00 96.75 105 ILE A O 1
ATOM 848 N N . LEU A 1 106 ? 1.358 -14.210 -9.645 1.00 94.94 106 LEU A N 1
ATOM 849 C CA . LEU A 1 106 ? 2.377 -15.264 -9.674 1.00 94.94 106 LEU A CA 1
ATOM 850 C C . LEU A 1 106 ? 3.128 -15.307 -11.009 1.00 94.94 106 LEU A C 1
ATOM 852 O O . LEU A 1 106 ? 4.311 -15.629 -11.029 1.00 94.94 106 LEU A O 1
ATOM 856 N N . SER A 1 107 ? 2.484 -14.899 -12.107 1.00 95.81 107 SER A N 1
ATOM 857 C CA . SER A 1 107 ? 3.111 -14.852 -13.434 1.00 95.81 107 SER A CA 1
ATOM 858 C C . SER A 1 107 ? 4.023 -13.637 -13.650 1.00 95.81 107 SER A C 1
ATOM 860 O O . SER A 1 107 ? 4.643 -13.503 -14.706 1.00 95.81 107 SER A O 1
ATOM 862 N N . LYS A 1 108 ? 4.075 -12.697 -12.699 1.00 96.62 108 LYS A N 1
ATOM 863 C CA . LYS A 1 108 ? 4.918 -11.495 -12.782 1.00 96.62 108 LYS A CA 1
ATOM 864 C C . LYS A 1 108 ? 6.321 -11.776 -12.223 1.00 96.62 108 LYS A C 1
ATOM 866 O O . LYS A 1 108 ? 6.501 -12.743 -11.490 1.00 96.62 108 LYS A O 1
ATOM 871 N N . PRO A 1 109 ? 7.334 -10.935 -12.491 1.00 95.50 109 PRO A N 1
ATOM 872 C CA . PRO A 1 109 ? 8.640 -11.062 -11.838 1.00 95.50 109 PRO A CA 1
ATOM 873 C C . PRO A 1 109 ? 8.577 -10.659 -10.356 1.00 95.50 109 PRO A C 1
ATOM 875 O O . PRO A 1 109 ? 7.721 -9.866 -9.949 1.00 95.50 109 PRO A O 1
ATOM 878 N N . PHE A 1 110 ? 9.486 -11.182 -9.529 1.00 94.56 110 PHE A N 1
ATOM 879 C CA . PHE A 1 110 ? 9.651 -10.779 -8.123 1.00 94.56 110 PHE A CA 1
ATOM 880 C C . PHE A 1 110 ? 10.528 -9.521 -8.005 1.00 94.56 110 PHE A C 1
ATOM 882 O O . PHE A 1 110 ? 11.571 -9.511 -7.358 1.00 94.56 110 PHE A O 1
ATOM 889 N N . LYS A 1 111 ? 10.121 -8.451 -8.689 1.00 94.38 111 LYS A N 1
ATOM 890 C CA . LYS A 1 111 ? 10.806 -7.154 -8.700 1.00 94.38 111 LYS A CA 1
ATOM 891 C C . LYS A 1 111 ? 9.766 -6.036 -8.607 1.00 94.38 111 LYS A C 1
ATOM 893 O O . LYS A 1 111 ? 8.654 -6.192 -9.109 1.00 94.38 111 LYS A O 1
ATOM 898 N N . ASP A 1 112 ? 10.136 -4.940 -7.955 1.00 94.50 112 ASP A N 1
ATOM 899 C CA . ASP A 1 112 ? 9.380 -3.689 -7.987 1.00 94.50 112 ASP A CA 1
ATOM 900 C C . ASP A 1 112 ? 9.983 -2.726 -9.017 1.00 94.50 112 ASP A C 1
ATOM 902 O O . ASP A 1 112 ? 11.174 -2.803 -9.318 1.00 94.50 112 ASP A O 1
ATOM 906 N N . ASN A 1 113 ? 9.166 -1.821 -9.554 1.00 93.50 113 ASN A N 1
ATOM 907 C CA . ASN A 1 113 ? 9.642 -0.746 -10.418 1.00 93.50 113 ASN A CA 1
ATOM 908 C C . ASN A 1 113 ? 10.588 0.188 -9.640 1.00 93.50 113 ASN A C 1
ATOM 910 O O . ASN A 1 113 ? 10.224 0.688 -8.571 1.00 93.50 113 ASN A O 1
ATOM 914 N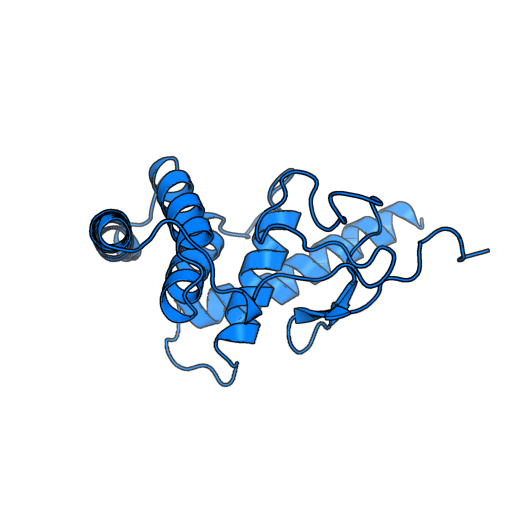 N . ASP A 1 114 ? 11.781 0.418 -10.191 1.00 90.38 114 ASP A N 1
ATOM 915 C CA . ASP A 1 114 ? 12.841 1.209 -9.566 1.00 90.38 114 ASP A CA 1
ATOM 916 C C . ASP A 1 114 ? 12.426 2.683 -9.392 1.00 90.38 114 ASP A C 1
ATOM 918 O O . ASP A 1 114 ? 12.782 3.300 -8.389 1.00 90.38 114 ASP A O 1
ATOM 922 N N . ASP A 1 115 ? 11.569 3.211 -10.275 1.00 89.69 115 ASP A N 1
ATOM 923 C CA . ASP A 1 115 ? 11.051 4.589 -10.204 1.00 89.69 115 ASP A CA 1
ATOM 924 C C . ASP A 1 115 ? 10.179 4.846 -8.964 1.00 89.69 115 ASP A C 1
ATOM 926 O O . ASP A 1 115 ? 10.013 5.981 -8.514 1.00 89.69 115 ASP A O 1
ATOM 930 N N . LEU A 1 116 ? 9.606 3.785 -8.385 1.00 90.50 116 LEU A N 1
ATOM 931 C CA . LEU A 1 116 ? 8.759 3.879 -7.196 1.00 90.50 116 LEU A CA 1
ATOM 932 C C . LEU A 1 116 ? 9.571 3.807 -5.900 1.00 90.50 116 LEU A C 1
ATOM 934 O O . LEU A 1 116 ? 9.029 4.091 -4.824 1.00 90.50 116 LEU A O 1
ATOM 938 N N . ILE A 1 117 ? 10.840 3.390 -5.976 1.00 90.94 117 ILE A N 1
ATOM 939 C CA . ILE A 1 117 ? 11.682 3.143 -4.809 1.00 90.94 117 ILE A CA 1
ATOM 940 C C . ILE A 1 117 ? 12.035 4.485 -4.149 1.00 90.94 117 ILE A C 1
ATOM 942 O O . ILE A 1 117 ? 12.732 5.312 -4.733 1.00 90.94 117 ILE A O 1
ATOM 946 N N . PRO A 1 118 ? 11.583 4.735 -2.906 1.00 88.88 118 PRO A N 1
ATOM 947 C CA . PRO A 1 118 ? 11.871 5.988 -2.228 1.00 88.88 118 PRO A CA 1
ATOM 948 C C . PRO A 1 118 ? 13.342 6.074 -1.815 1.00 88.88 118 PRO A C 1
ATOM 950 O O . PRO A 1 118 ? 13.828 5.264 -1.020 1.00 88.88 118 PRO A O 1
ATOM 953 N N . MET A 1 119 ? 14.019 7.126 -2.262 1.00 89.94 119 MET A N 1
ATOM 954 C CA . MET A 1 119 ? 15.329 7.510 -1.747 1.00 89.94 119 MET A CA 1
ATOM 955 C C . MET A 1 119 ? 15.180 8.288 -0.432 1.00 89.94 119 MET A C 1
ATOM 957 O O . MET A 1 119 ? 14.337 9.178 -0.292 1.00 89.94 119 MET A O 1
ATOM 961 N N . CYS A 1 120 ? 16.010 7.972 0.558 1.00 90.62 120 CYS A N 1
ATOM 962 C CA . CYS A 1 120 ? 16.149 8.796 1.748 1.00 90.62 120 CYS A CA 1
ATOM 963 C C . CYS A 1 120 ? 17.066 9.978 1.445 1.00 90.62 120 CYS A C 1
ATOM 965 O O . CYS A 1 120 ? 18.273 9.818 1.353 1.00 90.62 120 CYS A O 1
ATOM 967 N N . TYR A 1 121 ? 16.519 11.184 1.401 1.00 86.00 121 TYR A N 1
ATOM 968 C CA . TYR A 1 121 ? 17.293 12.401 1.145 1.00 86.00 121 TYR A CA 1
ATOM 969 C C . TYR A 1 121 ? 18.336 12.765 2.226 1.00 86.00 121 TYR A C 1
ATOM 971 O O . TYR A 1 121 ? 19.119 13.682 2.017 1.00 86.00 121 TYR A O 1
ATOM 979 N N . ARG A 1 122 ? 18.360 12.080 3.383 1.00 88.56 122 ARG A N 1
ATOM 980 C CA . ARG A 1 122 ? 19.378 12.295 4.432 1.00 88.56 122 ARG A CA 1
ATOM 981 C C . ARG A 1 122 ? 20.625 11.428 4.245 1.00 88.56 122 ARG A C 1
ATOM 983 O O . ARG A 1 122 ? 21.724 11.897 4.491 1.00 88.56 122 ARG A O 1
ATOM 990 N N . CYS A 1 123 ? 20.452 10.156 3.885 1.00 92.56 123 CYS A N 1
ATOM 991 C CA . CYS A 1 123 ? 21.558 9.188 3.775 1.00 92.56 123 CYS A CA 1
ATOM 992 C C . CYS A 1 123 ? 21.701 8.578 2.376 1.00 92.56 123 CYS A C 1
ATOM 994 O O . CYS A 1 123 ? 22.457 7.630 2.195 1.00 92.56 123 CYS A O 1
ATOM 996 N N . SER A 1 124 ? 20.926 9.075 1.414 1.00 92.06 124 SER A N 1
ATOM 997 C CA . SER A 1 124 ? 20.862 8.627 0.020 1.00 92.06 124 SER A CA 1
ATOM 998 C C . SER A 1 124 ? 20.544 7.140 -0.170 1.00 92.06 124 SER A C 1
ATOM 1000 O O . SER A 1 124 ? 20.695 6.611 -1.266 1.00 92.06 124 SER A O 1
ATOM 1002 N N . SER A 1 125 ? 20.075 6.446 0.875 1.00 92.44 125 SER A N 1
ATOM 1003 C CA . SER A 1 125 ? 19.731 5.031 0.778 1.00 92.44 125 SER A CA 1
ATOM 1004 C C . SER A 1 125 ? 18.364 4.829 0.129 1.00 92.44 125 SER A C 1
ATOM 1006 O O . SER A 1 125 ? 17.389 5.529 0.429 1.00 92.44 125 SER A O 1
ATOM 1008 N N . ASN A 1 126 ? 18.272 3.815 -0.723 1.00 92.12 126 ASN A N 1
ATOM 1009 C CA . ASN A 1 126 ? 17.006 3.353 -1.271 1.00 92.12 126 ASN A CA 1
ATOM 1010 C C . ASN A 1 126 ? 16.255 2.537 -0.220 1.00 92.12 126 ASN A C 1
ATOM 1012 O O . ASN A 1 126 ? 16.820 1.656 0.429 1.00 92.12 126 ASN A O 1
ATOM 1016 N N . ASN A 1 127 ? 14.980 2.856 -0.024 1.00 91.94 127 ASN A N 1
ATOM 1017 C CA . ASN A 1 127 ? 14.142 2.221 0.984 1.00 91.94 127 ASN A CA 1
ATOM 1018 C C . ASN A 1 127 ? 13.132 1.277 0.329 1.00 91.94 127 ASN A C 1
ATOM 1020 O O . ASN A 1 127 ? 12.573 1.617 -0.713 1.00 91.94 127 ASN A O 1
ATOM 1024 N N . PRO A 1 128 ? 12.840 0.119 0.944 1.00 92.56 128 PRO A N 1
ATOM 1025 C CA . PRO A 1 128 ? 11.814 -0.775 0.429 1.00 92.56 128 PRO A CA 1
ATOM 1026 C C . PRO A 1 128 ? 10.447 -0.081 0.413 1.00 92.56 128 PRO A C 1
ATOM 1028 O O . PRO A 1 128 ? 10.168 0.832 1.199 1.00 92.56 128 PRO A O 1
ATOM 1031 N N . LEU A 1 129 ? 9.565 -0.527 -0.484 1.00 93.19 129 LEU A N 1
ATOM 1032 C CA . LEU A 1 129 ? 8.226 0.049 -0.588 1.00 93.19 129 LEU A CA 1
ATOM 1033 C C . LEU A 1 129 ? 7.377 -0.192 0.665 1.00 93.19 129 LEU A C 1
ATOM 1035 O O . LEU A 1 129 ? 6.545 0.662 0.978 1.00 93.19 129 LEU A O 1
ATOM 1039 N N . PHE A 1 130 ? 7.631 -1.294 1.376 1.00 92.44 130 PHE A N 1
ATOM 1040 C CA . PHE A 1 130 ? 7.038 -1.629 2.666 1.00 92.44 130 PHE A CA 1
ATOM 1041 C C . PHE A 1 130 ? 8.103 -1.697 3.771 1.00 92.44 130 PHE A C 1
ATOM 1043 O O . PHE A 1 130 ? 9.140 -2.338 3.595 1.00 92.44 130 PHE A O 1
ATOM 1050 N N . ASN A 1 131 ? 7.829 -1.062 4.912 1.00 90.69 131 ASN A N 1
ATOM 1051 C CA . ASN A 1 131 ? 8.636 -1.124 6.130 1.00 90.69 131 ASN A CA 1
ATOM 1052 C C . ASN A 1 131 ? 7.732 -1.341 7.357 1.00 90.69 131 ASN A C 1
ATOM 1054 O O . ASN A 1 131 ? 6.871 -0.513 7.655 1.00 90.69 131 ASN A O 1
ATOM 1058 N N . SER A 1 132 ? 7.964 -2.415 8.114 1.00 87.69 132 SER A N 1
ATOM 1059 C CA . SER A 1 132 ? 7.210 -2.721 9.339 1.00 87.69 132 SER A CA 1
ATOM 1060 C C . SER A 1 132 ? 7.457 -1.722 10.477 1.00 87.69 132 SER A C 1
ATOM 1062 O O . SER A 1 132 ? 6.616 -1.585 11.366 1.00 87.69 132 SER A O 1
ATOM 1064 N N . GLN A 1 133 ? 8.569 -0.977 10.446 1.00 87.81 133 GLN A N 1
ATOM 1065 C CA . GLN A 1 133 ? 8.865 0.089 11.412 1.00 87.81 133 GLN A CA 1
ATOM 1066 C C . GLN A 1 133 ? 8.037 1.366 11.168 1.00 87.81 133 GLN A C 1
ATOM 1068 O O . GLN A 1 133 ? 8.046 2.272 12.003 1.00 87.81 133 GLN A O 1
ATOM 1073 N N . GLY A 1 134 ? 7.298 1.438 10.054 1.00 88.81 134 GLY A N 1
ATOM 1074 C CA . GLY A 1 134 ? 6.451 2.566 9.680 1.00 88.81 134 GLY A CA 1
ATOM 1075 C C . GLY A 1 134 ? 7.155 3.549 8.743 1.00 88.81 134 GLY A C 1
ATOM 1076 O O . GLY A 1 134 ? 7.911 3.167 7.850 1.00 88.81 134 GLY A O 1
ATOM 1077 N N . HIS A 1 135 ? 6.891 4.843 8.923 1.00 88.56 135 HIS A N 1
ATOM 1078 C CA . HIS A 1 135 ? 7.351 5.905 8.021 1.00 88.56 135 HIS A CA 1
ATOM 1079 C C . HIS A 1 135 ? 8.775 6.378 8.315 1.00 88.56 135 HIS A C 1
ATOM 1081 O O . HIS A 1 135 ? 9.016 7.577 8.405 1.00 88.56 135 HIS A O 1
ATOM 1087 N N . VAL A 1 136 ? 9.725 5.462 8.455 1.00 91.38 136 VAL A N 1
ATOM 1088 C CA . VAL A 1 136 ? 11.127 5.798 8.734 1.00 91.38 136 VAL A CA 1
ATOM 1089 C C . VAL A 1 136 ? 12.059 5.163 7.715 1.00 91.38 136 VAL A C 1
ATOM 1091 O O . VAL A 1 136 ? 11.748 4.123 7.127 1.00 91.38 136 VAL A O 1
ATOM 1094 N N . CYS A 1 137 ? 13.206 5.802 7.504 1.00 92.38 137 CYS A N 1
ATOM 1095 C CA . CYS A 1 137 ? 14.293 5.215 6.737 1.00 92.38 137 CYS A CA 1
ATOM 1096 C C . CYS A 1 137 ? 14.832 3.962 7.443 1.00 92.38 137 CYS A C 1
ATOM 1098 O O . CYS A 1 137 ? 15.112 4.009 8.638 1.00 92.38 137 CYS A O 1
ATOM 1100 N N . VAL A 1 138 ? 15.038 2.869 6.707 1.00 92.62 138 VAL A N 1
ATOM 1101 C CA . VAL A 1 138 ? 15.592 1.616 7.254 1.00 92.62 138 VAL A CA 1
ATOM 1102 C C . VAL A 1 138 ? 17.061 1.735 7.671 1.00 92.62 138 VAL A C 1
ATOM 1104 O O . VAL A 1 138 ? 17.532 0.915 8.445 1.00 92.62 138 VAL A O 1
ATOM 1107 N N . ASN A 1 139 ? 17.778 2.740 7.154 1.00 93.00 139 ASN A N 1
ATOM 1108 C CA . ASN A 1 139 ? 19.204 2.939 7.416 1.00 93.00 139 ASN A CA 1
ATOM 1109 C C . ASN A 1 139 ? 19.461 3.986 8.513 1.00 93.00 139 ASN A C 1
ATOM 1111 O O . ASN A 1 139 ? 20.123 3.711 9.501 1.00 93.00 139 ASN A O 1
ATOM 1115 N N . CYS A 1 140 ? 18.932 5.206 8.354 1.00 92.94 140 CYS A N 1
ATOM 1116 C CA . CYS A 1 140 ? 19.209 6.319 9.274 1.00 92.94 140 CYS A CA 1
ATOM 1117 C C . CYS A 1 140 ? 18.047 6.669 10.217 1.00 92.94 140 CYS A C 1
ATOM 1119 O O . CYS A 1 140 ? 18.136 7.664 10.937 1.00 92.94 140 CYS A O 1
ATOM 1121 N N . HIS A 1 141 ? 16.939 5.921 10.153 1.00 91.19 141 HIS A N 1
ATOM 1122 C CA . HIS A 1 141 ? 15.718 6.119 10.947 1.00 91.19 141 HIS A CA 1
ATOM 1123 C C . HIS A 1 141 ? 15.061 7.501 10.840 1.00 91.19 141 HIS A C 1
ATOM 1125 O O . HIS A 1 141 ? 14.153 7.823 11.604 1.00 91.19 141 HIS A O 1
ATOM 1131 N N . GLN A 1 142 ? 15.456 8.306 9.849 1.00 89.12 142 GLN A N 1
ATOM 1132 C CA . GLN A 1 142 ? 14.819 9.591 9.592 1.00 89.12 142 GLN A CA 1
ATOM 1133 C C . GLN A 1 142 ? 13.344 9.382 9.218 1.00 89.12 142 GLN A C 1
ATOM 1135 O O . GLN A 1 142 ? 13.071 8.572 8.321 1.00 89.12 142 GLN A O 1
ATOM 1140 N N . PRO A 1 143 ? 12.401 10.109 9.841 1.00 89.50 143 PRO A N 1
ATOM 1141 C CA . PRO A 1 143 ? 11.000 10.049 9.458 1.00 89.50 143 PRO A CA 1
ATOM 1142 C C . PRO A 1 143 ? 10.774 10.634 8.058 1.00 89.50 143 PRO A C 1
ATOM 1144 O O . PRO A 1 143 ? 11.313 11.682 7.697 1.00 89.50 143 PRO A O 1
ATOM 1147 N N . PHE A 1 144 ? 9.943 9.957 7.271 1.00 88.31 144 PHE A N 1
ATOM 1148 C CA . PHE A 1 144 ? 9.433 10.462 6.003 1.00 88.31 144 PHE A CA 1
ATOM 1149 C C . PHE A 1 144 ? 8.247 11.394 6.253 1.00 88.31 144 PHE A C 1
ATOM 1151 O O . PHE A 1 144 ? 7.309 11.020 6.955 1.00 88.31 144 PHE A O 1
ATOM 1158 N N . VAL A 1 145 ? 8.257 12.569 5.623 1.00 86.00 145 VAL A N 1
ATOM 1159 C CA . VAL A 1 145 ? 7.115 13.491 5.611 1.00 86.00 145 VAL A CA 1
ATOM 1160 C C . VAL A 1 145 ? 6.369 13.349 4.290 1.00 86.00 145 VAL A C 1
ATOM 1162 O O . VAL A 1 145 ? 6.970 13.102 3.247 1.00 86.00 145 VAL A O 1
ATOM 1165 N N . TYR A 1 146 ? 5.047 13.467 4.330 1.00 85.69 146 TYR A N 1
ATOM 1166 C CA . TYR A 1 146 ? 4.173 13.280 3.174 1.00 85.69 146 TYR A CA 1
ATOM 1167 C C . TYR A 1 146 ? 3.490 14.599 2.831 1.00 85.69 146 TYR A C 1
ATOM 1169 O O . TYR A 1 146 ? 3.091 15.357 3.713 1.00 85.69 146 TYR A O 1
ATOM 1177 N N . SER A 1 147 ? 3.356 14.883 1.538 1.00 84.31 147 SER A N 1
ATOM 1178 C CA . SER A 1 147 ? 2.500 15.970 1.068 1.00 84.31 147 SER A CA 1
ATOM 1179 C C . SER A 1 147 ? 1.038 15.525 1.109 1.00 84.31 147 SER A C 1
ATOM 1181 O O . SER A 1 147 ? 0.697 14.546 0.470 1.00 84.31 147 SER A O 1
ATOM 1183 N N . PHE A 1 148 ? 0.142 16.238 1.786 1.00 82.50 148 PHE A N 1
ATOM 1184 C CA . PHE A 1 148 ? -1.278 15.847 1.856 1.00 82.50 148 PHE A CA 1
ATOM 1185 C C . PHE A 1 148 ? -2.097 16.160 0.585 1.00 82.50 148 PHE A C 1
ATOM 1187 O O . PHE A 1 148 ? -3.314 15.980 0.579 1.00 82.50 148 PHE A O 1
ATOM 1194 N N . SER A 1 149 ? -1.450 16.601 -0.501 1.00 80.19 149 SER A N 1
ATOM 1195 C CA . SER A 1 149 ? -2.081 16.745 -1.821 1.00 80.19 149 SER A CA 1
ATOM 1196 C C . SER A 1 149 ? -1.818 15.538 -2.725 1.00 80.19 149 SER A C 1
ATOM 1198 O O . SER A 1 149 ? -2.757 14.947 -3.244 1.00 80.19 149 SER A O 1
ATOM 1200 N N . SER A 1 150 ? -0.556 15.132 -2.891 1.00 77.38 150 SER A N 1
ATOM 1201 C CA . SER A 1 150 ? -0.172 13.997 -3.749 1.00 77.38 150 SER A CA 1
ATOM 1202 C C . SER A 1 150 ? 0.261 12.748 -2.981 1.00 77.38 150 SER A C 1
ATOM 1204 O O . SER A 1 150 ? 0.475 11.697 -3.584 1.00 77.38 150 SER A O 1
ATOM 1206 N N . PHE A 1 151 ? 0.468 12.872 -1.667 1.00 80.06 151 PHE A N 1
ATOM 1207 C CA . PHE A 1 151 ? 1.125 11.891 -0.795 1.00 80.06 151 PHE A CA 1
ATOM 1208 C C . PHE A 1 151 ? 2.525 11.484 -1.263 1.00 80.06 151 PHE A C 1
ATOM 1210 O O . PHE A 1 151 ? 3.115 10.536 -0.741 1.00 80.06 151 PHE A O 1
ATOM 1217 N N . ALA A 1 152 ? 3.120 12.254 -2.179 1.00 75.06 152 ALA A N 1
ATOM 1218 C CA . ALA A 1 152 ? 4.533 12.142 -2.482 1.00 75.06 152 ALA A CA 1
ATOM 1219 C C . ALA A 1 152 ? 5.345 12.480 -1.223 1.00 75.06 152 ALA A C 1
ATOM 1221 O O . ALA A 1 152 ? 5.039 13.430 -0.490 1.00 75.06 152 ALA A O 1
ATOM 1222 N N . ARG A 1 153 ? 6.384 11.683 -0.965 1.00 65.81 153 ARG A N 1
ATOM 1223 C CA . ARG A 1 153 ? 7.279 11.900 0.173 1.00 65.81 153 ARG A CA 1
ATOM 1224 C C . ARG A 1 153 ? 8.139 13.131 -0.075 1.00 65.81 153 ARG A C 1
ATOM 1226 O O . ARG A 1 153 ? 8.695 13.298 -1.156 1.00 65.81 153 ARG A O 1
ATOM 1233 N N . ARG A 1 154 ? 8.297 13.954 0.952 1.00 56.19 154 ARG A N 1
ATOM 1234 C CA . ARG A 1 154 ? 9.305 15.009 1.032 1.00 56.19 154 ARG A CA 1
ATOM 1235 C C . ARG A 1 154 ? 10.170 14.784 2.270 1.00 56.19 154 ARG A C 1
ATOM 1237 O O . ARG A 1 154 ? 9.816 14.022 3.172 1.00 56.19 154 ARG A O 1
ATOM 1244 N N . LEU A 1 155 ? 11.335 15.427 2.277 1.00 51.44 155 LEU A N 1
ATOM 1245 C CA . LEU A 1 155 ? 12.206 15.517 3.445 1.00 51.44 155 LEU A CA 1
ATOM 1246 C C . LEU A 1 155 ? 11.392 15.889 4.690 1.00 51.44 155 LEU A C 1
ATOM 1248 O O . LEU A 1 155 ? 10.722 16.919 4.710 1.00 51.44 155 LEU A O 1
ATOM 1252 N N . GLY A 1 156 ? 11.462 15.046 5.718 1.00 47.12 156 GLY A N 1
ATOM 1253 C CA . GLY A 1 156 ? 11.075 15.435 7.063 1.00 47.12 156 GLY A CA 1
ATOM 1254 C C . GLY A 1 156 ? 12.255 16.068 7.769 1.00 47.12 156 GLY A C 1
ATOM 1255 O O . GLY A 1 156 ? 13.302 15.431 7.877 1.00 47.12 156 GLY A O 1
ATOM 1256 N N . VAL A 1 157 ? 12.089 17.295 8.256 1.00 42.03 157 VAL A N 1
ATOM 1257 C CA . VAL A 1 157 ? 12.996 17.872 9.255 1.00 42.03 157 VAL A CA 1
ATOM 1258 C C . VAL A 1 157 ? 12.832 17.042 10.537 1.00 42.03 157 VAL A C 1
ATOM 1260 O O . VAL A 1 157 ? 11.691 16.741 10.909 1.00 42.03 157 VAL A O 1
ATOM 1263 N N . PRO A 1 158 ? 13.921 16.581 11.176 1.00 44.25 158 PRO A N 1
ATOM 1264 C CA . PRO A 1 158 ? 13.817 15.814 12.410 1.00 44.25 158 PRO A CA 1
ATOM 1265 C C . PRO A 1 158 ? 13.069 16.624 13.479 1.00 44.25 158 PRO A C 1
ATOM 1267 O O . PRO A 1 158 ? 13.218 17.836 13.591 1.00 44.25 158 PRO A O 1
ATOM 1270 N N . ALA A 1 159 ? 12.254 15.943 14.288 1.00 46.41 159 ALA A N 1
ATOM 1271 C CA . ALA A 1 159 ? 11.502 16.575 15.373 1.00 46.41 159 ALA A CA 1
ATOM 1272 C C . ALA A 1 159 ? 12.396 17.183 16.478 1.00 46.41 159 ALA A C 1
ATOM 1274 O O . ALA A 1 159 ? 11.871 17.859 17.355 1.00 46.41 159 ALA A O 1
ATOM 1275 N N . SER A 1 160 ? 13.717 16.966 16.429 1.00 44.84 160 SER A N 1
ATOM 1276 C CA . SER A 1 160 ? 14.701 17.512 17.370 1.00 44.84 160 SER A CA 1
ATOM 1277 C C . SER A 1 160 ? 14.962 19.013 17.221 1.00 44.84 160 SER A C 1
ATOM 1279 O O . SER A 1 160 ? 15.539 19.589 18.132 1.00 44.84 160 SER A O 1
ATOM 1281 N N . ASP A 1 161 ? 14.512 19.647 16.132 1.00 37.81 161 ASP A N 1
ATOM 1282 C CA . ASP A 1 161 ? 14.740 21.083 15.879 1.00 37.81 161 ASP A CA 1
ATOM 1283 C C . ASP A 1 161 ? 13.515 21.958 16.217 1.00 37.81 161 ASP A C 1
ATOM 1285 O O . ASP A 1 161 ? 13.423 23.108 15.797 1.00 37.81 161 ASP A O 1
ATOM 1289 N N . ARG A 1 162 ? 12.550 21.425 16.981 1.00 41.69 162 ARG A N 1
ATOM 1290 C CA . ARG A 1 162 ? 11.479 22.220 17.610 1.00 41.69 162 ARG A CA 1
ATOM 1291 C C . ARG A 1 162 ? 11.865 22.558 19.051 1.00 41.69 162 ARG A C 1
ATOM 1293 O O . ARG A 1 162 ? 11.231 22.073 19.987 1.00 41.69 162 ARG A O 1
ATOM 1300 N N . GLY A 1 163 ? 12.955 23.311 19.186 1.00 36.22 163 GLY A N 1
ATOM 1301 C CA . GLY A 1 163 ? 13.327 24.030 20.408 1.00 36.22 163 GLY A CA 1
ATOM 1302 C C . GLY A 1 163 ? 12.716 25.420 20.422 1.00 36.22 163 GLY A C 1
ATOM 1303 O O . GLY A 1 163 ? 12.614 26.013 19.325 1.00 36.22 163 GLY A O 1
#

Organism: Eptatretus burgeri (NCBI:txid7764)

Foldseek 3Di:
DVVVVVVVVLVVLLVLLQVVLVCCVVDVDDPADLLLLLLSLLQNCLSPLPPDDPPRDPLSSLLSNLVSQVVQQVLLSNLVSLVVNVVDDHDPVCVVVSVVSNVVSVPHDNDGDPVSFDADPVPRDTADSDDSNGQARPPPRQGWDADSPRRDTDHDDDPVPPD

Radius of gyration: 16.1 Å; chains: 1; bounding box: 40×40×40 Å